Protein AF-A0A7L3MGC3-F1 (afdb_monomer_lite)

Secondary structure (DSSP, 8-state):
----EEEEE-TTT--EEEEETTHHHH--HHHHHHHHHHHHHHHHHHHHHHHHHHHHHHHHHHHHHHHHHHHHTT-

pLDDT: mean 91.68, std 10.67, range [46.47, 98.69]

Radius of gyration: 22.04 Å; chains: 1; bounding box: 44×28×60 Å

Organism: NCBI:txid2585811

Structure (mmCIF, N/CA/C/O backbone):
data_AF-A0A7L3MGC3-F1
#
_entry.id   AF-A0A7L3MGC3-F1
#
loop_
_atom_site.group_PDB
_atom_site.id
_atom_site.type_symbol
_atom_site.label_atom_id
_atom_site.label_alt_id
_atom_site.label_comp_id
_atom_site.label_asym_id
_atom_site.label_entity_id
_atom_site.label_seq_id
_atom_site.pdbx_PDB_ins_code
_atom_site.Cartn_x
_atom_site.Cartn_y
_atom_site.Cartn_z
_atom_site.occupancy
_atom_site.B_iso_or_equiv
_atom_site.auth_seq_id
_atom_site.auth_comp_id
_atom_site.auth_asym_id
_atom_site.auth_atom_id
_atom_site.pdbx_PDB_model_num
ATOM 1 N N . SER A 1 1 ? -17.843 -19.288 7.100 1.00 46.47 1 SER A N 1
ATOM 2 C CA . SER A 1 1 ? -18.063 -18.145 6.197 1.00 46.47 1 SER A CA 1
ATOM 3 C C . SER A 1 1 ? -16.702 -17.599 5.827 1.00 46.47 1 SER A C 1
ATOM 5 O O . SER A 1 1 ? -15.870 -17.448 6.712 1.00 46.47 1 SER A O 1
ATOM 7 N N . ILE A 1 2 ? -16.433 -17.384 4.540 1.00 56.22 2 ILE A N 1
ATOM 8 C CA . ILE A 1 2 ? -15.228 -16.660 4.118 1.00 56.22 2 ILE A CA 1
ATOM 9 C C . ILE A 1 2 ? -15.395 -15.257 4.707 1.00 56.22 2 ILE A C 1
ATOM 11 O O . ILE A 1 2 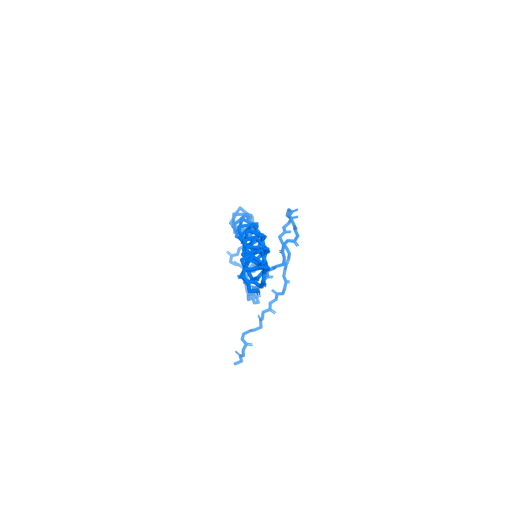? -16.401 -14.600 4.434 1.00 56.22 2 ILE A O 1
ATOM 15 N N . GLY A 1 3 ? -14.529 -14.912 5.662 1.00 58.62 3 GLY A N 1
ATOM 16 C CA . GLY A 1 3 ? -14.654 -13.729 6.508 1.00 58.62 3 GLY A CA 1
ATOM 17 C C . GLY A 1 3 ? -14.920 -12.491 5.664 1.00 58.62 3 GLY A C 1
ATOM 18 O O . GLY A 1 3 ? -14.301 -12.296 4.623 1.00 58.62 3 GLY A O 1
ATOM 19 N N . HIS A 1 4 ? -15.901 -11.695 6.075 1.00 61.22 4 HIS A N 1
ATOM 20 C CA . HIS A 1 4 ? -16.269 -10.501 5.333 1.00 61.22 4 HIS A CA 1
ATOM 21 C C . HIS A 1 4 ? -15.103 -9.512 5.358 1.00 61.22 4 HIS A C 1
ATOM 23 O O . HIS A 1 4 ? -14.814 -8.941 6.410 1.00 61.22 4 HIS A O 1
ATOM 29 N N . VAL A 1 5 ? -14.465 -9.340 4.205 1.00 85.88 5 VAL A N 1
ATOM 30 C CA . VAL A 1 5 ? -13.468 -8.302 3.967 1.00 85.88 5 VAL A CA 1
ATOM 31 C C . VAL A 1 5 ? -14.169 -6.990 3.622 1.00 85.88 5 VAL A C 1
ATOM 33 O O . VAL A 1 5 ? -15.132 -6.972 2.855 1.00 85.88 5 VAL A O 1
ATOM 36 N N . VAL A 1 6 ? -13.708 -5.901 4.223 1.00 91.44 6 VAL A N 1
ATOM 37 C CA . VAL A 1 6 ? -14.166 -4.532 3.989 1.00 91.44 6 VAL A CA 1
ATOM 38 C C . VAL A 1 6 ? -13.038 -3.788 3.285 1.00 91.44 6 VAL A C 1
ATOM 40 O O . VAL A 1 6 ? -11.906 -3.805 3.766 1.00 91.44 6 VAL A O 1
ATOM 43 N N . SER A 1 7 ? -13.339 -3.167 2.144 1.00 93.94 7 SER A N 1
ATOM 44 C CA . SER A 1 7 ? -12.378 -2.333 1.414 1.00 93.94 7 SER A CA 1
ATOM 45 C C . SER A 1 7 ? -12.199 -0.992 2.115 1.00 93.94 7 SER A C 1
ATOM 47 O O . SER A 1 7 ? -13.177 -0.396 2.571 1.00 93.94 7 SER A O 1
ATOM 49 N N . ARG A 1 8 ? -10.961 -0.515 2.162 1.00 95.12 8 ARG A N 1
ATOM 50 C CA . ARG A 1 8 ? -10.555 0.800 2.660 1.00 95.12 8 ARG A CA 1
ATOM 51 C C . ARG A 1 8 ? -9.476 1.371 1.751 1.00 95.12 8 ARG A C 1
ATOM 53 O O . ARG A 1 8 ? -8.908 0.641 0.943 1.00 95.12 8 ARG A O 1
ATOM 60 N N . GLU A 1 9 ? -9.190 2.651 1.918 1.00 97.94 9 GLU A N 1
ATOM 61 C CA . GLU A 1 9 ? -8.090 3.347 1.255 1.00 97.94 9 GLU A CA 1
ATOM 62 C C . GLU A 1 9 ? -7.263 4.061 2.322 1.00 97.94 9 GLU A C 1
ATOM 64 O O . GLU A 1 9 ? -7.827 4.546 3.307 1.00 97.94 9 GLU A O 1
ATOM 69 N N . THR A 1 10 ? -5.937 4.060 2.172 1.00 98.25 10 THR A N 1
ATOM 70 C CA . THR A 1 10 ? -5.054 4.789 3.092 1.00 98.25 10 THR A CA 1
ATOM 71 C C . THR A 1 10 ? -5.270 6.289 2.954 1.00 98.25 10 THR A C 1
ATOM 73 O O . THR A 1 10 ? -5.563 6.783 1.865 1.00 98.25 10 THR A O 1
ATOM 76 N N . GLU A 1 11 ? -5.109 7.044 4.037 1.00 97.19 11 GLU A N 1
ATOM 77 C CA . GLU A 1 11 ? -5.455 8.468 4.016 1.00 97.19 11 GLU A CA 1
ATOM 78 C C . GLU A 1 11 ? -4.577 9.280 3.045 1.00 97.19 11 GLU A C 1
ATOM 80 O O . GLU A 1 11 ? -5.069 10.163 2.340 1.00 97.19 11 GLU A O 1
ATOM 85 N N . ASN A 1 12 ? -3.283 8.969 2.965 1.00 97.19 12 ASN A N 1
ATOM 86 C CA . ASN A 1 12 ? -2.306 9.802 2.267 1.00 97.19 12 ASN A CA 1
ATOM 87 C C . ASN A 1 12 ? -2.219 9.500 0.761 1.00 97.19 12 ASN A C 1
ATOM 89 O O . ASN A 1 12 ? -2.374 10.404 -0.059 1.00 97.19 12 ASN A O 1
ATOM 93 N N . LEU A 1 13 ? -1.991 8.242 0.380 1.00 97.81 13 LEU A N 1
ATOM 94 C CA . LEU A 1 13 ? -1.837 7.840 -1.026 1.00 97.81 13 LEU A CA 1
ATOM 95 C C . LEU A 1 13 ? -3.073 7.163 -1.623 1.00 97.81 13 LEU A C 1
ATOM 97 O O . LEU A 1 13 ? -3.038 6.806 -2.801 1.00 97.81 13 LEU A O 1
ATOM 101 N N . GLN A 1 14 ? -4.149 7.000 -0.845 1.00 98.25 14 GLN A N 1
ATOM 102 C CA . GLN A 1 14 ? -5.388 6.351 -1.288 1.00 98.25 14 GLN A CA 1
ATOM 103 C C . GLN A 1 14 ? -5.135 4.926 -1.807 1.00 98.25 14 GLN A C 1
ATOM 105 O O . GLN A 1 14 ? -5.720 4.475 -2.791 1.00 98.25 14 GLN A O 1
ATOM 110 N N . VAL A 1 15 ? -4.213 4.205 -1.157 1.00 98.06 15 VAL A N 1
ATOM 111 C CA . VAL A 1 15 ? -3.881 2.829 -1.534 1.00 98.06 15 VAL A CA 1
ATOM 112 C C . VAL A 1 15 ? -4.979 1.901 -1.012 1.00 98.06 15 VAL A C 1
ATOM 114 O O . VAL A 1 15 ? -5.243 1.911 0.193 1.00 98.06 15 VAL A O 1
ATOM 117 N N . PRO A 1 16 ? -5.611 1.076 -1.865 1.00 96.94 16 PRO A N 1
ATOM 118 C CA . PRO A 1 16 ? -6.675 0.188 -1.425 1.00 96.94 16 PRO A CA 1
ATOM 119 C C . PRO A 1 16 ? -6.129 -0.980 -0.593 1.00 96.94 16 PRO A C 1
ATOM 121 O O . PRO A 1 16 ? -5.200 -1.676 -1.006 1.00 96.94 16 PRO A O 1
ATOM 124 N N . TYR A 1 17 ? -6.756 -1.243 0.554 1.00 95.81 17 TYR A N 1
ATOM 125 C CA . TYR A 1 17 ? -6.470 -2.393 1.414 1.00 95.81 17 TYR A CA 1
ATOM 126 C C . TYR A 1 17 ? -7.755 -2.990 1.999 1.00 95.81 17 TYR A C 1
ATOM 128 O O . TYR A 1 17 ? -8.808 -2.352 2.031 1.00 95.81 17 TYR A O 1
ATOM 136 N N . TYR A 1 18 ? -7.688 -4.250 2.430 1.00 94.38 18 TYR A N 1
ATOM 137 C CA . TYR A 1 18 ? -8.862 -5.018 2.849 1.00 94.38 18 TYR A CA 1
ATOM 138 C C . TYR A 1 18 ? -8.706 -5.507 4.281 1.00 94.38 18 TYR A C 1
ATOM 140 O O . TYR A 1 18 ? -7.703 -6.128 4.628 1.00 94.38 18 TYR A O 1
ATOM 148 N N . VAL A 1 19 ? -9.722 -5.254 5.101 1.00 94.19 19 VAL A N 1
ATOM 149 C CA . VAL A 1 19 ? -9.696 -5.532 6.542 1.00 94.19 19 VAL A CA 1
ATOM 150 C C . VAL A 1 19 ? -10.916 -6.330 6.984 1.00 94.19 19 VAL A C 1
ATOM 152 O O . VAL A 1 19 ? -11.880 -6.473 6.235 1.00 94.19 19 VAL A O 1
ATOM 155 N N . ASP A 1 20 ? -10.908 -6.850 8.208 1.00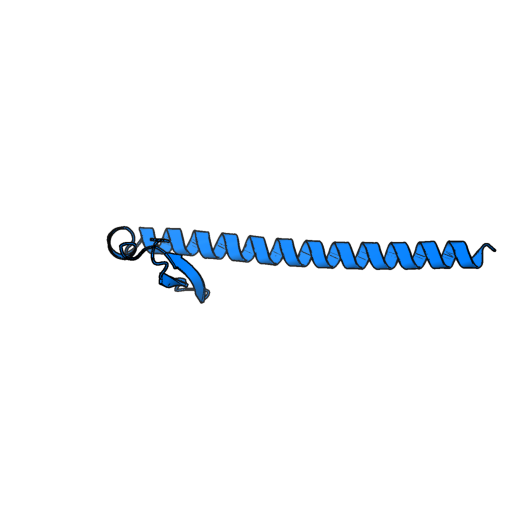 92.50 20 ASP A N 1
ATOM 156 C CA . ASP A 1 20 ? -12.099 -7.472 8.787 1.00 92.50 20 ASP A CA 1
ATOM 157 C C . ASP A 1 20 ? -13.113 -6.437 9.323 1.00 92.50 20 ASP A C 1
ATOM 159 O O . ASP A 1 20 ? -12.826 -5.253 9.497 1.00 92.50 20 ASP A O 1
ATOM 163 N N . LYS A 1 21 ? -14.335 -6.896 9.617 1.00 90.31 21 LYS A N 1
ATOM 164 C CA . LYS A 1 21 ? -15.442 -6.055 10.115 1.00 90.31 21 LYS A CA 1
ATOM 165 C C . LYS A 1 21 ? -15.181 -5.348 11.455 1.00 90.31 21 LYS A C 1
ATOM 167 O O . LYS A 1 21 ? -15.883 -4.392 11.766 1.00 90.31 21 LYS A O 1
ATOM 172 N N . ASN A 1 22 ? -14.268 -5.846 12.283 1.00 90.44 22 ASN A N 1
ATOM 173 C CA . ASN A 1 22 ? -13.925 -5.287 13.592 1.00 90.44 22 ASN A CA 1
ATOM 174 C C . ASN A 1 22 ? -12.634 -4.456 13.561 1.00 90.44 22 ASN A C 1
ATOM 176 O O . ASN A 1 22 ? -12.206 -3.999 14.617 1.00 90.44 22 ASN A O 1
ATOM 180 N N . PHE A 1 23 ? -12.036 -4.232 12.391 1.00 92.44 23 PHE A N 1
ATOM 181 C CA . PHE A 1 23 ? -10.772 -3.515 12.241 1.00 92.44 23 PHE A CA 1
ATOM 182 C C . PHE A 1 23 ? -10.741 -2.164 12.967 1.00 92.44 23 PHE A C 1
ATOM 184 O O . PHE A 1 23 ? -9.817 -1.901 13.731 1.00 92.44 23 PHE A O 1
ATOM 191 N N . GLU A 1 24 ? -11.796 -1.355 12.829 1.00 90.50 24 GLU A N 1
ATOM 192 C CA . GLU A 1 24 ? -11.884 -0.034 13.468 1.00 90.50 24 GLU A CA 1
ATOM 193 C C . GLU A 1 24 ? -11.912 -0.092 15.000 1.00 90.50 24 GLU A C 1
ATOM 195 O O . GLU A 1 24 ? -11.662 0.917 15.646 1.00 90.50 24 GLU A O 1
ATOM 200 N N . LYS A 1 25 ? -12.214 -1.245 15.612 1.00 91.62 25 LYS A N 1
ATOM 201 C CA . LYS A 1 25 ? -12.123 -1.406 17.073 1.00 91.62 25 LYS A CA 1
ATOM 202 C C . LYS A 1 25 ? -10.685 -1.598 17.545 1.00 91.62 25 LYS A C 1
ATOM 204 O O . LYS A 1 25 ? -10.401 -1.319 18.703 1.00 91.62 25 LYS A O 1
ATOM 209 N N . ASN A 1 26 ? -9.826 -2.109 16.667 1.00 89.75 26 ASN A N 1
ATOM 210 C CA . ASN A 1 26 ? -8.461 -2.508 16.992 1.00 89.75 26 ASN A CA 1
ATOM 211 C C . ASN A 1 26 ? -7.423 -1.491 16.507 1.00 89.75 26 ASN A C 1
ATOM 213 O O . ASN A 1 26 ? -6.339 -1.450 17.067 1.00 89.75 26 ASN A O 1
ATOM 217 N N . TYR A 1 27 ? -7.742 -0.695 15.483 1.00 93.75 27 TYR A N 1
ATOM 218 C CA . TYR A 1 27 ? -6.813 0.253 14.873 1.00 93.75 27 TYR A CA 1
ATOM 219 C C . TYR A 1 27 ? -7.453 1.630 14.756 1.00 93.75 27 TYR A C 1
ATOM 221 O O . TYR A 1 27 ? -8.404 1.828 13.996 1.00 93.75 27 TYR A O 1
ATOM 229 N N . GLN A 1 28 ? -6.919 2.590 15.509 1.00 94.75 28 GLN A N 1
ATOM 230 C CA . GLN A 1 28 ? -7.331 3.993 15.488 1.00 94.75 28 GLN A CA 1
ATOM 231 C C . GLN A 1 28 ? -6.131 4.904 15.767 1.00 94.75 28 GLN A C 1
ATOM 233 O O . GLN A 1 28 ? -5.114 4.473 16.311 1.00 94.75 28 GLN A O 1
ATOM 238 N N . GLY A 1 29 ? -6.257 6.187 15.419 1.00 95.94 29 GLY A N 1
ATOM 239 C CA . GLY A 1 29 ? -5.247 7.197 15.736 1.00 95.94 29 GLY A CA 1
ATOM 240 C C . GLY A 1 29 ? -3.858 6.835 15.202 1.00 95.94 29 GLY A C 1
ATOM 241 O O . GLY A 1 29 ? -3.705 6.506 14.028 1.00 95.94 29 GLY A O 1
ATOM 242 N N . ALA A 1 30 ? -2.846 6.903 16.069 1.00 96.75 30 ALA A N 1
ATOM 243 C CA . ALA A 1 30 ? -1.450 6.699 15.684 1.00 96.75 30 ALA A CA 1
ATOM 244 C C . ALA A 1 30 ? -1.161 5.282 15.154 1.00 96.75 30 ALA A C 1
ATOM 246 O O . ALA A 1 30 ? -0.408 5.141 14.194 1.00 96.75 30 ALA A O 1
ATOM 247 N N . GLU A 1 31 ? -1.786 4.249 15.728 1.00 95.44 31 GLU A N 1
ATOM 248 C CA . GLU A 1 31 ? -1.590 2.858 15.291 1.00 95.44 31 GLU A CA 1
ATOM 249 C C . GLU A 1 31 ? -2.147 2.630 13.883 1.00 95.44 31 GLU A C 1
ATOM 251 O O . GLU A 1 31 ? -1.525 1.952 13.067 1.00 95.44 31 GLU A O 1
ATOM 256 N N . LEU A 1 32 ? -3.293 3.248 13.567 1.00 97.12 32 LEU A N 1
ATOM 257 C CA . LEU A 1 32 ? -3.846 3.216 12.215 1.00 97.12 32 LEU A CA 1
ATOM 258 C C .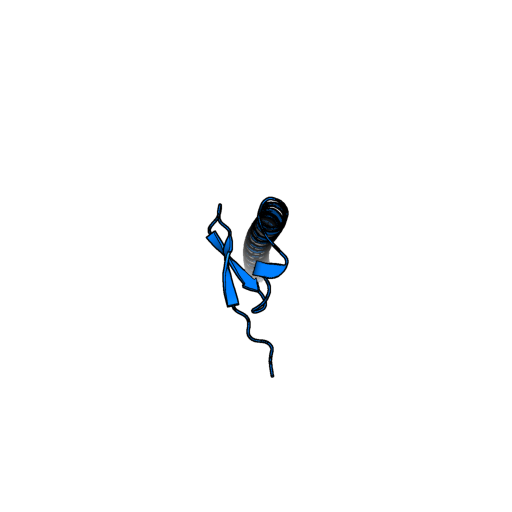 LEU A 1 32 ? -2.918 3.932 11.228 1.00 97.12 32 LEU A C 1
ATOM 260 O O . LEU A 1 32 ? -2.623 3.391 10.168 1.00 97.12 32 LEU A O 1
ATOM 264 N N . GLN A 1 33 ? -2.405 5.109 11.590 1.00 97.62 33 GLN A N 1
ATOM 265 C CA . GLN A 1 33 ? -1.487 5.866 10.734 1.00 97.62 33 GLN A CA 1
ATOM 266 C C . GLN A 1 33 ? -0.175 5.116 10.459 1.00 97.62 33 GLN A C 1
ATOM 268 O O . GLN A 1 33 ? 0.355 5.184 9.351 1.00 97.62 33 GLN A O 1
ATOM 273 N N . GLU A 1 34 ? 0.383 4.417 11.448 1.00 97.88 34 GLU A N 1
ATOM 274 C CA . GLU A 1 34 ? 1.594 3.607 11.264 1.00 97.88 34 GLU A CA 1
ATOM 275 C C . GLU A 1 34 ? 1.336 2.389 10.369 1.00 97.88 34 GLU A C 1
ATOM 277 O O . GLU A 1 34 ? 2.135 2.080 9.476 1.00 97.88 34 GLU A O 1
ATOM 282 N N . LEU A 1 35 ? 0.186 1.740 10.550 1.00 97.56 35 LEU A N 1
ATOM 283 C CA . LEU A 1 35 ? -0.236 0.642 9.693 1.00 97.56 35 LEU A CA 1
ATOM 284 C C . LEU A 1 35 ? -0.439 1.108 8.246 1.00 97.56 35 LEU A C 1
ATOM 286 O O . LEU A 1 35 ? 0.090 0.481 7.331 1.00 97.56 35 LEU A O 1
ATOM 290 N N . GLU A 1 36 ? -1.124 2.229 8.022 1.00 98.25 36 GLU A N 1
ATOM 291 C CA . GLU A 1 36 ? -1.332 2.770 6.674 1.00 98.25 36 GLU A CA 1
ATOM 292 C C . GLU A 1 36 ? -0.017 3.171 5.999 1.00 98.25 36 GLU A C 1
ATOM 294 O O . GLU A 1 36 ? 0.173 2.876 4.822 1.00 98.25 36 GLU A O 1
ATOM 299 N N . LYS A 1 37 ? 0.952 3.726 6.740 1.00 98.44 37 LYS A N 1
ATOM 300 C CA . LYS A 1 37 ? 2.307 3.970 6.209 1.00 98.44 37 LYS A CA 1
ATOM 301 C C . LYS A 1 37 ? 2.996 2.686 5.757 1.00 98.44 37 LYS A C 1
ATOM 303 O O . LYS A 1 37 ? 3.705 2.696 4.753 1.00 98.44 37 LYS A O 1
ATOM 308 N N . THR A 1 38 ? 2.807 1.592 6.492 1.00 98.31 38 THR A N 1
ATOM 309 C CA . THR A 1 38 ? 3.348 0.280 6.109 1.00 98.31 38 THR A CA 1
ATOM 310 C C . THR A 1 38 ? 2.695 -0.223 4.824 1.00 98.31 38 THR A C 1
ATOM 312 O O . THR A 1 38 ? 3.400 -0.597 3.892 1.00 98.31 38 THR A O 1
ATOM 315 N N . VAL A 1 39 ? 1.364 -0.139 4.733 1.00 98.31 39 VAL A N 1
ATOM 316 C CA . VAL A 1 39 ? 0.607 -0.502 3.523 1.00 98.31 39 VAL A CA 1
ATOM 317 C C . VAL A 1 39 ? 1.092 0.298 2.310 1.00 98.31 39 VAL A C 1
ATOM 319 O O . VAL A 1 39 ? 1.353 -0.271 1.251 1.00 98.31 39 VAL A O 1
ATOM 322 N N . GLU A 1 40 ? 1.258 1.611 2.465 1.00 98.69 40 GLU A N 1
ATOM 323 C CA . GLU A 1 40 ? 1.744 2.498 1.403 1.00 98.69 40 GLU A CA 1
ATOM 324 C C . GLU A 1 40 ? 3.170 2.159 0.969 1.00 98.69 40 GLU A C 1
ATOM 326 O O . GLU A 1 40 ? 3.467 2.119 -0.227 1.00 98.69 40 GLU A O 1
ATOM 331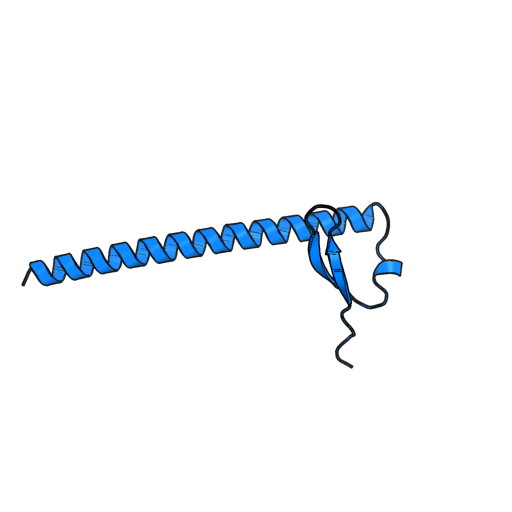 N N . LYS A 1 41 ? 4.051 1.882 1.933 1.00 98.44 41 LYS A N 1
ATOM 332 C CA . LYS A 1 41 ? 5.427 1.471 1.662 1.00 98.44 41 LYS A CA 1
ATOM 333 C C . LYS A 1 41 ? 5.473 0.174 0.855 1.00 98.44 41 LYS A C 1
ATOM 335 O O . LYS A 1 41 ? 6.145 0.134 -0.174 1.00 98.44 41 LYS A O 1
ATOM 340 N N . ASP A 1 42 ? 4.743 -0.847 1.288 1.00 98.31 42 ASP A N 1
ATOM 341 C CA . ASP A 1 42 ? 4.709 -2.144 0.609 1.00 98.31 42 ASP A CA 1
ATOM 342 C C . ASP A 1 42 ? 4.138 -2.017 -0.808 1.00 98.31 42 ASP A C 1
ATOM 344 O O . ASP A 1 42 ? 4.627 -2.650 -1.747 1.00 98.31 42 ASP A O 1
ATOM 348 N N . TYR A 1 43 ? 3.141 -1.149 -0.991 1.00 98.12 43 TYR A N 1
ATOM 349 C CA . TYR A 1 43 ? 2.582 -0.856 -2.304 1.00 98.12 43 TYR A CA 1
ATOM 350 C C . TYR A 1 43 ? 3.609 -0.205 -3.238 1.00 98.12 43 TYR A C 1
ATOM 352 O O . TYR A 1 43 ? 3.767 -0.636 -4.382 1.00 98.12 43 TYR A O 1
ATOM 360 N N . ILE A 1 44 ? 4.359 0.792 -2.759 1.00 98.19 44 ILE A N 1
ATOM 361 C CA . ILE A 1 44 ? 5.430 1.428 -3.539 1.00 98.19 44 ILE A CA 1
ATOM 362 C C . ILE A 1 44 ? 6.512 0.406 -3.904 1.00 98.19 44 ILE A C 1
ATOM 364 O O . ILE A 1 44 ? 6.903 0.325 -5.071 1.00 98.19 44 ILE A O 1
ATOM 368 N N . ASP A 1 45 ? 6.960 -0.397 -2.937 1.00 98.38 45 ASP A N 1
ATOM 369 C CA . ASP A 1 45 ? 7.990 -1.418 -3.145 1.00 98.38 45 ASP A CA 1
ATOM 370 C C . ASP A 1 45 ? 7.523 -2.464 -4.185 1.00 98.38 45 ASP A C 1
ATOM 372 O O . ASP A 1 45 ? 8.291 -2.870 -5.069 1.00 98.38 45 ASP A O 1
ATOM 376 N N . TYR A 1 46 ? 6.239 -2.843 -4.157 1.00 97.75 46 TYR A N 1
ATOM 377 C CA . TYR A 1 46 ? 5.619 -3.711 -5.160 1.00 97.75 46 TYR A CA 1
ATOM 378 C C . TYR A 1 46 ? 5.628 -3.093 -6.565 1.00 97.75 46 TYR A C 1
ATOM 380 O O . TYR A 1 46 ? 6.039 -3.758 -7.524 1.00 97.75 46 TYR A O 1
ATOM 388 N N . ILE A 1 47 ? 5.205 -1.833 -6.705 1.00 97.88 47 ILE A N 1
ATOM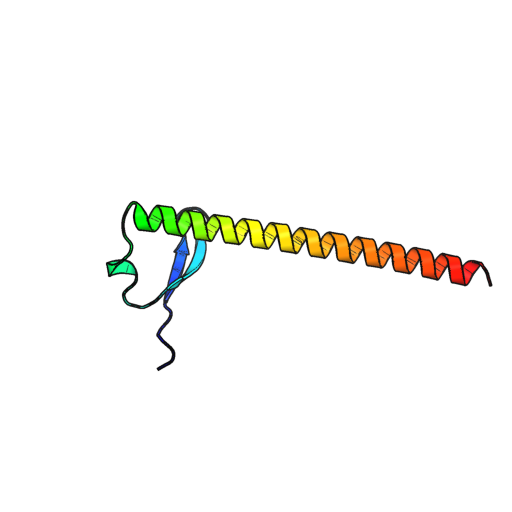 389 C CA . ILE A 1 47 ? 5.180 -1.140 -8.001 1.00 97.88 47 ILE A CA 1
ATOM 390 C C . ILE A 1 47 ? 6.598 -1.015 -8.566 1.00 97.88 47 ILE A C 1
ATOM 392 O O . ILE A 1 47 ? 6.833 -1.385 -9.716 1.00 97.88 47 ILE A O 1
ATOM 396 N N . GLN A 1 48 ? 7.568 -0.584 -7.756 1.00 98.06 48 GLN A N 1
ATOM 397 C CA . GLN A 1 48 ? 8.969 -0.466 -8.174 1.00 98.06 48 GLN A CA 1
ATOM 398 C C . GLN A 1 48 ? 9.543 -1.806 -8.642 1.00 98.06 48 GLN A C 1
ATOM 400 O O . GLN A 1 48 ? 10.174 -1.887 -9.700 1.00 98.06 48 GLN A O 1
ATOM 405 N N . THR A 1 49 ? 9.285 -2.872 -7.881 1.00 97.12 49 THR A N 1
ATOM 406 C CA . THR A 1 49 ? 9.721 -4.227 -8.231 1.00 97.12 49 THR A CA 1
ATOM 407 C C . THR A 1 49 ? 9.092 -4.691 -9.543 1.00 97.12 49 THR A C 1
ATOM 409 O O . THR A 1 49 ? 9.771 -5.294 -10.377 1.00 97.12 49 THR A O 1
ATOM 412 N N . SER A 1 50 ? 7.806 -4.407 -9.742 1.00 97.31 50 SER A N 1
ATOM 413 C CA . SER A 1 50 ? 7.081 -4.769 -10.961 1.00 97.31 50 SER A CA 1
ATOM 414 C C . SER A 1 50 ? 7.654 -4.042 -12.179 1.00 97.31 50 SER A C 1
ATOM 416 O O . SER A 1 50 ? 8.028 -4.695 -13.152 1.00 97.31 50 SER A O 1
ATOM 418 N N . CYS A 1 51 ? 7.873 -2.726 -12.087 1.00 97.12 51 CYS A N 1
ATOM 419 C CA . CYS A 1 51 ? 8.508 -1.948 -13.152 1.00 97.12 51 CYS A CA 1
ATOM 420 C C . CYS A 1 51 ? 9.928 -2.439 -13.479 1.00 97.12 51 CYS A C 1
ATOM 422 O O . CYS A 1 51 ? 10.319 -2.498 -14.646 1.00 97.12 51 CYS A O 1
ATOM 424 N N . TRP A 1 52 ? 10.717 -2.811 -12.466 1.00 95.56 52 TRP A N 1
ATOM 425 C CA . TRP A 1 52 ? 12.063 -3.339 -12.692 1.00 95.56 52 TRP A CA 1
ATOM 426 C C . TRP A 1 52 ? 12.040 -4.668 -13.456 1.00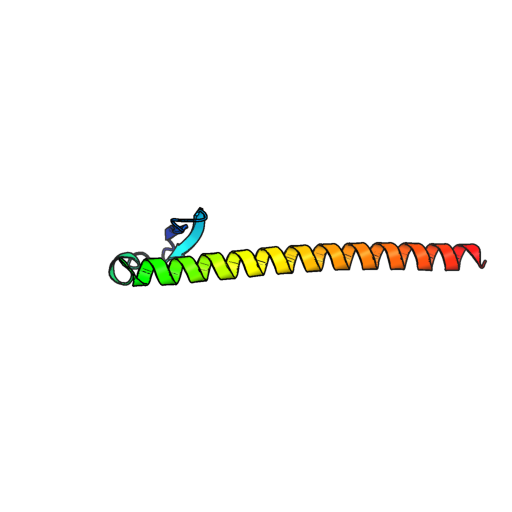 95.56 52 TRP A C 1
ATOM 428 O O . TRP A 1 52 ? 12.831 -4.860 -14.383 1.00 95.56 52 TRP A O 1
ATOM 438 N N . LYS A 1 53 ? 11.102 -5.562 -13.119 1.00 95.88 53 LYS A N 1
ATOM 439 C CA . LYS A 1 53 ? 10.904 -6.831 -13.834 1.00 95.88 53 LYS A CA 1
ATOM 440 C C . LYS A 1 53 ? 10.496 -6.608 -15.290 1.00 95.88 53 LYS A C 1
ATOM 442 O O . LYS A 1 53 ? 11.065 -7.244 -16.171 1.00 95.88 53 LYS A O 1
ATOM 447 N N . GLU A 1 54 ? 9.568 -5.691 -15.554 1.00 94.31 54 GLU A N 1
ATOM 448 C CA . GLU A 1 54 ? 9.143 -5.347 -16.921 1.00 94.31 54 GLU A CA 1
ATOM 449 C C . GLU A 1 54 ? 10.301 -4.800 -17.764 1.00 94.31 54 GLU A C 1
ATOM 451 O O . GLU A 1 54 ? 10.514 -5.225 -18.905 1.00 94.31 54 GLU A O 1
ATOM 456 N N . LYS A 1 55 ? 11.105 -3.901 -17.182 1.00 93.62 55 LYS A N 1
ATOM 457 C CA . LYS A 1 55 ? 12.310 -3.382 -17.832 1.00 93.62 55 LYS A CA 1
ATOM 458 C C . LYS A 1 55 ? 13.282 -4.510 -18.182 1.00 93.62 55 LYS A C 1
ATOM 460 O O . LYS A 1 55 ? 13.738 -4.586 -19.321 1.00 93.62 55 LYS A O 1
ATOM 465 N N . GLN A 1 56 ? 13.576 -5.392 -17.226 1.00 93.19 56 GLN A N 1
ATOM 466 C CA . GLN A 1 56 ? 14.489 -6.514 -17.444 1.00 93.19 56 GLN A CA 1
ATOM 467 C C . GLN A 1 56 ? 13.977 -7.458 -18.539 1.00 93.19 56 GLN A C 1
ATOM 469 O O . GLN A 1 56 ? 14.752 -7.862 -19.404 1.00 93.19 56 GLN A O 1
ATOM 474 N N . GLN A 1 57 ? 12.684 -7.786 -18.531 1.00 92.38 57 GLN A N 1
ATOM 475 C CA . GLN A 1 57 ? 12.072 -8.635 -19.551 1.00 92.38 57 GLN A CA 1
ATOM 476 C C . GLN A 1 57 ? 12.230 -8.022 -20.950 1.00 92.38 57 GLN A C 1
ATOM 478 O O . GLN A 1 57 ? 12.638 -8.710 -21.884 1.00 92.38 57 GLN A O 1
ATOM 483 N N . THR A 1 58 ? 12.005 -6.713 -21.075 1.00 92.31 58 THR A N 1
ATOM 484 C CA . THR A 1 58 ? 12.175 -5.984 -22.341 1.00 92.31 58 THR A CA 1
ATOM 485 C C . THR A 1 58 ? 13.627 -6.026 -22.832 1.00 92.31 58 THR A C 1
ATOM 487 O O . THR A 1 58 ? 13.892 -6.277 -24.008 1.00 92.31 58 THR A O 1
ATOM 490 N N . GLU A 1 59 ? 14.597 -5.813 -21.939 1.00 93.50 59 GLU A N 1
ATOM 491 C CA . GLU A 1 59 ? 16.025 -5.879 -22.278 1.00 93.50 59 GLU A CA 1
ATOM 492 C C . GLU A 1 59 ? 16.442 -7.288 -22.723 1.00 93.50 59 GLU A C 1
ATOM 494 O O . GLU A 1 59 ? 17.163 -7.438 -23.715 1.00 93.50 59 GLU A O 1
ATOM 499 N N . LEU A 1 60 ? 15.951 -8.326 -22.037 1.00 91.75 60 LEU A N 1
ATOM 500 C CA . LEU A 1 60 ? 16.172 -9.719 -22.421 1.00 91.75 60 LEU A CA 1
ATOM 501 C C . LEU A 1 60 ? 15.596 -10.007 -23.812 1.00 91.75 60 LEU A C 1
ATOM 503 O O . LEU A 1 60 ? 16.290 -10.595 -24.641 1.00 91.75 60 LEU A O 1
ATOM 507 N N . GLU A 1 61 ? 14.376 -9.554 -24.105 1.00 93.56 61 GLU A N 1
ATOM 508 C CA . GLU A 1 61 ? 13.746 -9.720 -25.420 1.00 93.56 61 GLU A CA 1
ATOM 509 C C . GLU A 1 61 ? 14.557 -9.062 -26.544 1.00 93.56 61 GLU A C 1
ATOM 511 O O . GLU A 1 61 ? 14.791 -9.682 -27.587 1.00 93.56 61 GLU A O 1
ATOM 516 N N . ILE A 1 62 ? 15.071 -7.848 -26.321 1.00 92.12 62 ILE A N 1
ATOM 517 C CA . ILE A 1 62 ? 15.943 -7.155 -27.281 1.00 92.12 62 ILE A CA 1
ATOM 518 C C . ILE A 1 62 ? 17.249 -7.931 -27.492 1.00 92.12 62 ILE A C 1
ATOM 520 O O . ILE A 1 62 ? 17.699 -8.088 -28.636 1.00 92.12 62 ILE A O 1
ATOM 524 N N . MET A 1 63 ? 17.864 -8.440 -26.418 1.00 92.12 63 MET A N 1
ATOM 525 C CA . MET A 1 63 ? 19.074 -9.258 -26.525 1.00 92.12 63 MET A CA 1
ATOM 526 C C . MET A 1 63 ? 18.814 -10.537 -27.318 1.00 92.12 63 MET A C 1
ATOM 528 O O . MET A 1 63 ? 19.573 -10.835 -28.243 1.00 92.12 63 MET A O 1
ATOM 532 N N . PHE A 1 64 ? 17.725 -11.255 -27.025 1.00 93.81 64 PHE A N 1
ATOM 533 C CA . PHE A 1 64 ? 17.328 -12.437 -27.787 1.00 93.81 64 PHE A CA 1
ATOM 534 C C . PHE A 1 64 ? 17.151 -12.100 -29.265 1.00 93.81 64 PHE A C 1
ATOM 536 O O . PHE A 1 64 ? 17.775 -12.745 -30.107 1.00 93.81 64 PHE A O 1
ATOM 543 N N . PHE A 1 65 ? 16.380 -11.063 -29.600 1.00 92.31 65 PHE A N 1
ATOM 544 C CA . PHE A 1 65 ? 16.173 -10.650 -30.989 1.00 92.31 65 PHE A CA 1
ATOM 545 C C . PHE A 1 65 ? 17.494 -10.325 -31.703 1.00 92.31 65 PHE A C 1
ATOM 547 O O . PHE A 1 65 ? 17.719 -10.750 -32.840 1.00 92.31 65 PHE A O 1
ATOM 554 N N . THR A 1 66 ? 18.401 -9.623 -31.023 1.00 92.12 66 THR A N 1
ATOM 555 C CA . THR A 1 66 ? 19.719 -9.262 -31.561 1.00 92.12 66 THR A CA 1
ATOM 556 C C . THR A 1 66 ? 20.580 -10.500 -31.820 1.00 92.12 66 THR A C 1
ATOM 558 O O . THR A 1 66 ? 21.171 -10.626 -32.896 1.00 92.12 66 THR A O 1
ATOM 561 N N . ILE A 1 67 ? 20.611 -11.445 -30.875 1.00 93.19 67 ILE A N 1
ATOM 562 C CA . ILE A 1 67 ? 21.327 -12.719 -31.014 1.00 93.19 67 ILE A CA 1
ATOM 563 C C . ILE A 1 67 ? 20.736 -13.534 -32.169 1.00 93.19 67 ILE A C 1
ATOM 565 O O . ILE A 1 67 ? 21.480 -13.946 -33.058 1.00 93.19 67 ILE A O 1
ATOM 569 N N . PHE A 1 68 ? 19.412 -13.708 -32.222 1.00 93.75 68 PHE A N 1
ATOM 570 C CA . PHE A 1 68 ? 18.738 -14.430 -33.305 1.00 93.75 68 PHE A CA 1
ATOM 571 C C . PHE A 1 68 ? 19.026 -13.814 -34.681 1.00 93.75 68 PHE A C 1
ATOM 573 O O . PHE A 1 68 ? 19.333 -14.540 -35.628 1.00 93.75 68 PHE A O 1
ATOM 580 N N . LYS A 1 69 ? 18.995 -12.480 -34.804 1.00 90.69 69 LYS A N 1
ATOM 581 C CA . LYS A 1 69 ? 19.345 -11.778 -36.050 1.00 90.69 69 LYS A CA 1
ATOM 582 C C . LYS A 1 69 ? 20.807 -12.005 -36.447 1.00 90.69 69 LYS A C 1
ATOM 584 O O . LYS A 1 69 ? 21.084 -12.254 -37.617 1.00 90.69 69 LYS A O 1
ATOM 589 N N . SER A 1 70 ? 21.730 -11.950 -35.486 1.00 88.19 70 SER A N 1
ATOM 590 C CA . SER A 1 70 ? 23.158 -12.213 -35.710 1.00 88.19 70 SER A CA 1
ATOM 591 C C . SER A 1 70 ? 23.410 -13.650 -36.179 1.00 88.19 70 SER A C 1
ATOM 593 O O . SER A 1 70 ? 24.165 -13.867 -37.125 1.00 88.19 70 SER A O 1
ATOM 595 N N . LEU A 1 71 ? 22.717 -14.626 -35.583 1.00 90.19 71 LEU A N 1
ATOM 596 C CA . LEU A 1 71 ? 22.783 -16.030 -35.995 1.00 90.19 71 LEU A CA 1
ATOM 597 C C . LEU A 1 71 ? 22.225 -16.241 -37.407 1.00 90.19 71 LEU A C 1
ATOM 599 O O . LEU A 1 71 ? 22.831 -16.962 -38.193 1.00 90.19 71 LEU A O 1
ATOM 603 N N . LYS A 1 72 ? 21.117 -15.577 -37.760 1.00 86.06 72 LYS A N 1
ATOM 604 C CA . LYS A 1 72 ? 20.539 -15.659 -39.109 1.00 86.06 72 LYS A CA 1
ATOM 605 C C . LYS A 1 72 ? 21.434 -15.027 -40.180 1.00 86.06 72 LYS A C 1
ATOM 607 O O . LYS A 1 72 ? 21.462 -15.536 -41.286 1.00 86.06 72 LYS A O 1
ATOM 612 N N . ASN A 1 73 ? 22.163 -13.960 -39.852 1.00 78.75 73 ASN A N 1
ATOM 613 C CA . ASN A 1 73 ? 23.091 -13.291 -40.775 1.00 78.75 73 ASN A CA 1
ATOM 614 C C . ASN A 1 73 ? 24.447 -14.007 -40.935 1.00 78.75 73 ASN A C 1
ATOM 616 O O . ASN A 1 73 ? 25.254 -13.584 -41.758 1.00 78.75 73 ASN A O 1
ATOM 620 N N . LYS A 1 74 ? 24.735 -15.034 -40.123 1.00 74.31 74 LYS A N 1
ATOM 621 C CA . LYS A 1 74 ? 25.948 -15.862 -40.245 1.00 74.31 74 LYS A CA 1
ATOM 622 C C . LYS A 1 74 ? 25.768 -17.094 -41.146 1.00 74.31 74 LYS A C 1
ATOM 624 O O . LYS A 1 74 ? 26.767 -17.757 -41.411 1.00 74.31 74 LYS A O 1
ATOM 629 N N . ASN A 1 75 ? 24.543 -17.376 -41.594 1.00 54.47 75 ASN A N 1
ATOM 630 C CA . ASN A 1 75 ? 24.208 -18.387 -42.604 1.00 54.47 75 ASN A CA 1
ATOM 631 C C . ASN A 1 75 ? 23.832 -17.703 -43.920 1.00 54.47 75 ASN A C 1
ATOM 633 O O . ASN A 1 75 ? 24.057 -18.331 -44.974 1.00 54.47 75 ASN A O 1
#

Sequence (75 aa):
SIGHVVSRETENLQVPYYVDKNFEKNYQGAELQELEKTVEKDYIDYIQTSCWKEKQQTELEIMFFTIFKSLKNKN

Foldseek 3Di:
DPFDWDWFAQPPPRHIDTDGPCVVVVDDDPRVNVVSVVVVVVVVVVVVVVVVVVVVVVVVVVVVVVVVVVVVVVD

InterPro domains:
  IPR015399 Domain of unknown function DUF1977, DnaJ-like [PF09320] (4-60)
  IPR051100 DnaJ subfamily B/C chaperone co-factors [PTHR43908] (3-59)